Protein AF-A0A946CKF4-F1 (afdb_monomer)

Mean predicted aligned error: 4.38 Å

pLDDT: mean 89.93, std 10.54, range [51.62, 96.62]

Secondary structure (DSSP, 8-state):
---PPPP-STTTT---PPP---STTSHHHHHHHHHHTTT--

Foldseek 3Di:
DPPQQAAAQPQAPPEDDQPDCPDCPDPSNVVVRNNVSNRYD

Structure (mmCIF, N/CA/C/O backbone):
data_AF-A0A946CKF4-F1
#
_entry.id   AF-A0A946CKF4-F1
#
loop_
_atom_site.group_PDB
_atom_site.id
_atom_site.type_symbol
_atom_site.label_atom_id
_atom_site.label_alt_id
_atom_site.label_comp_id
_atom_site.label_asym_id
_atom_site.label_entity_id
_atom_site.label_seq_id
_atom_site.pdbx_PDB_ins_code
_atom_site.Cartn_x
_atom_site.Cartn_y
_atom_site.Cartn_z
_atom_site.occupancy
_atom_site.B_iso_or_equiv
_ato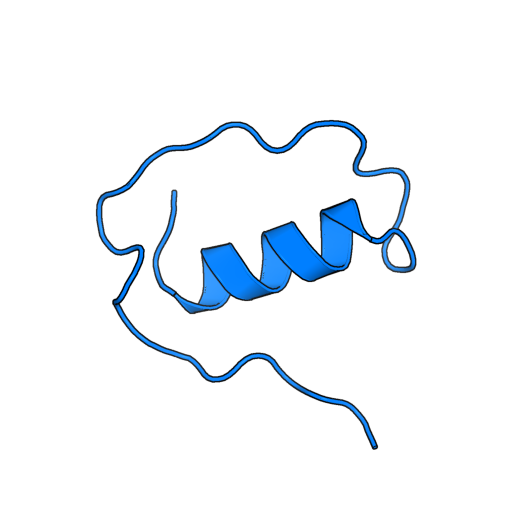m_site.auth_seq_id
_atom_site.auth_comp_id
_atom_site.auth_asym_id
_atom_site.auth_atom_id
_atom_site.pdbx_PDB_model_num
ATOM 1 N N . MET A 1 1 ? 13.698 -15.345 2.939 1.00 51.62 1 MET A N 1
ATOM 2 C CA . MET A 1 1 ? 13.296 -14.686 4.201 1.00 51.62 1 MET A CA 1
ATOM 3 C C . MET A 1 1 ? 12.269 -13.643 3.817 1.00 51.62 1 MET A C 1
ATOM 5 O O . MET A 1 1 ? 12.621 -12.495 3.578 1.00 51.62 1 MET A O 1
ATOM 9 N N . ASP A 1 2 ? 11.02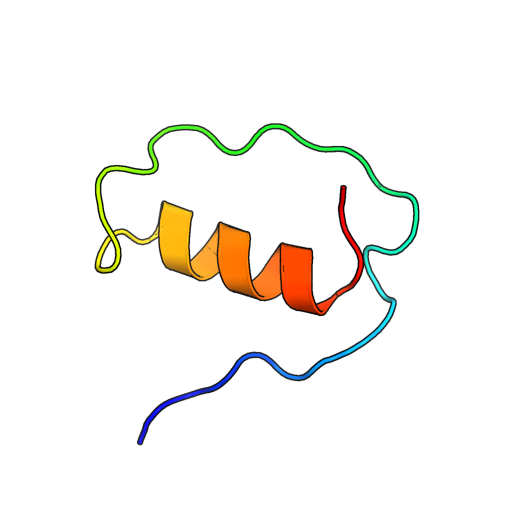5 -14.069 3.632 1.00 60.03 2 ASP A N 1
ATOM 10 C CA . ASP A 1 2 ? 9.972 -13.195 3.123 1.00 60.03 2 ASP A CA 1
ATOM 11 C C . ASP A 1 2 ? 9.469 -12.334 4.284 1.00 60.03 2 ASP A C 1
ATOM 13 O O . ASP A 1 2 ? 8.683 -12.780 5.118 1.00 60.03 2 ASP A O 1
ATOM 17 N N . GLY A 1 3 ? 10.014 -11.119 4.391 1.00 65.31 3 GLY A N 1
ATOM 18 C CA . GLY A 1 3 ? 9.621 -10.113 5.377 1.00 65.31 3 GLY A CA 1
ATOM 19 C C . GLY A 1 3 ? 8.183 -9.658 5.137 1.00 65.31 3 GLY A C 1
ATOM 20 O O . GLY A 1 3 ? 7.936 -8.648 4.475 1.00 65.31 3 GLY A O 1
ATOM 21 N N . GLN A 1 4 ? 7.226 -10.437 5.634 1.00 68.19 4 GLN A N 1
ATOM 22 C CA . GLN A 1 4 ? 5.822 -10.051 5.698 1.00 68.19 4 GLN A CA 1
ATOM 23 C C . GLN A 1 4 ? 5.693 -8.814 6.599 1.00 68.19 4 GLN A C 1
ATOM 25 O O . GLN A 1 4 ? 6.258 -8.809 7.697 1.00 68.19 4 GLN A O 1
ATOM 30 N N . PRO A 1 5 ? 4.991 -7.753 6.161 1.00 73.88 5 PRO A N 1
ATOM 31 C CA . PRO A 1 5 ? 4.807 -6.574 6.991 1.00 73.88 5 PRO A CA 1
ATOM 32 C C . PRO A 1 5 ? 4.036 -6.963 8.254 1.00 73.88 5 PRO A C 1
ATOM 34 O O . PRO A 1 5 ? 2.987 -7.601 8.179 1.00 73.88 5 PRO A O 1
ATOM 37 N N . ALA A 1 6 ? 4.566 -6.581 9.416 1.00 78.69 6 ALA A N 1
ATOM 38 C CA . ALA A 1 6 ? 3.880 -6.773 10.684 1.00 78.69 6 ALA A CA 1
ATOM 39 C C . ALA A 1 6 ? 2.541 -6.022 10.649 1.00 78.69 6 ALA A C 1
ATOM 41 O O . ALA A 1 6 ? 2.504 -4.818 10.377 1.00 78.69 6 ALA A O 1
ATOM 42 N N . THR A 1 7 ? 1.449 -6.743 10.889 1.00 85.75 7 THR A N 1
ATOM 43 C CA . THR A 1 7 ? 0.101 -6.175 10.919 1.00 85.75 7 THR A CA 1
ATOM 44 C C . THR A 1 7 ? -0.082 -5.334 12.181 1.00 85.75 7 THR A C 1
ATOM 46 O O . THR A 1 7 ? 0.325 -5.747 13.268 1.00 85.75 7 THR A O 1
ATOM 49 N N . GLY A 1 8 ? -0.678 -4.150 12.049 1.00 91.00 8 GLY A N 1
ATOM 50 C CA . GLY A 1 8 ? -0.873 -3.209 13.154 1.00 91.00 8 GLY A CA 1
ATOM 51 C C . GLY A 1 8 ? -1.906 -2.132 12.829 1.00 91.00 8 GLY A C 1
ATOM 52 O O . GLY A 1 8 ? -2.617 -2.230 11.834 1.00 91.00 8 GLY A O 1
ATOM 53 N N . SER A 1 9 ? -2.006 -1.110 13.678 1.00 94.25 9 SER A N 1
ATOM 54 C CA . SER A 1 9 ? -2.988 -0.022 13.542 1.00 94.25 9 SER A CA 1
ATOM 55 C C . SER A 1 9 ? -2.361 1.373 13.495 1.00 94.25 9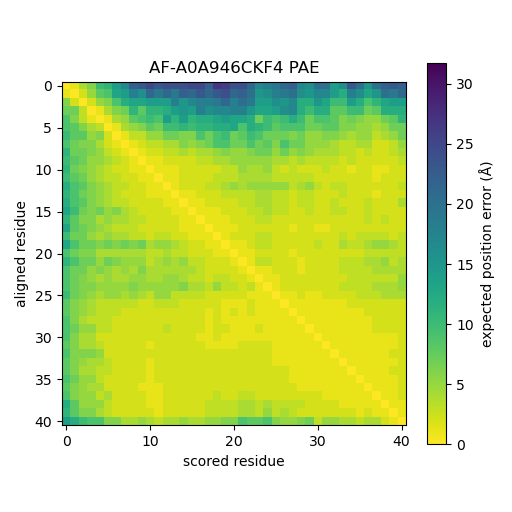 SER A C 1
ATOM 57 O O . SER A 1 9 ? -3.065 2.370 13.653 1.00 94.25 9 SER A O 1
ATOM 59 N N . LEU A 1 10 ? -1.046 1.480 13.263 1.00 94.88 10 LEU A N 1
ATOM 60 C CA . LEU A 1 10 ? -0.346 2.772 13.259 1.00 94.88 10 LEU A CA 1
ATOM 61 C C . LEU A 1 10 ? -0.918 3.749 12.218 1.00 94.88 10 LEU A C 1
ATOM 63 O O . LEU A 1 10 ? -0.922 4.964 12.430 1.00 94.88 10 LEU A O 1
ATOM 67 N N . MET A 1 11 ? -1.397 3.214 11.094 1.00 96.62 11 MET A N 1
ATOM 68 C CA . MET A 1 11 ? -1.931 3.988 9.977 1.00 96.62 11 MET A CA 1
ATOM 69 C C . MET A 1 11 ? -3.462 3.952 9.907 1.00 96.62 11 MET A C 1
ATOM 71 O O . MET A 1 11 ? -4.035 4.476 8.954 1.00 96.62 11 MET A O 1
ATOM 75 N N . ALA A 1 12 ? -4.128 3.409 10.931 1.00 95.00 12 ALA A N 1
ATOM 76 C CA . ALA A 1 12 ? -5.581 3.351 11.004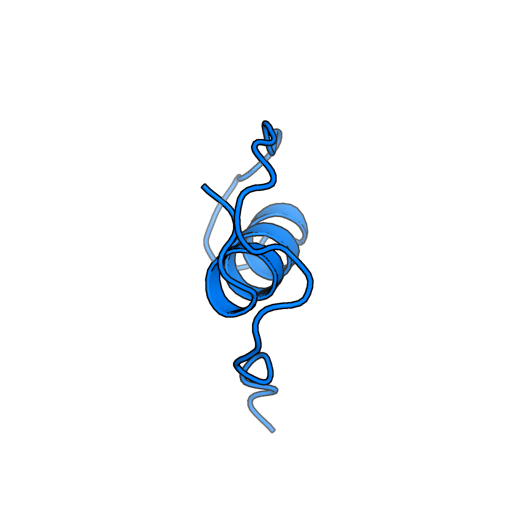 1.00 95.00 12 ALA A CA 1
ATOM 77 C C . ALA A 1 12 ? -6.209 4.747 10.857 1.00 95.00 12 ALA A C 1
ATOM 79 O O . ALA A 1 12 ? -5.844 5.693 11.559 1.00 95.00 12 ALA A O 1
ATOM 80 N N . GLY A 1 13 ? -7.155 4.872 9.922 1.00 93.75 13 GLY A N 1
ATOM 81 C CA . GLY A 1 13 ? -7.880 6.118 9.653 1.00 93.75 13 GLY A CA 1
ATOM 82 C C . GLY A 1 13 ? -7.072 7.194 8.917 1.00 93.75 13 GLY A C 1
ATOM 83 O O . GLY A 1 13 ? -7.580 8.300 8.721 1.00 93.75 13 GLY A O 1
ATOM 84 N N . LYS A 1 14 ? -5.831 6.906 8.500 1.00 95.19 14 LYS A N 1
ATOM 85 C CA . LYS A 1 14 ? -5.034 7.806 7.658 1.00 95.19 14 LYS A CA 1
ATOM 86 C C . LYS A 1 14 ? -5.236 7.442 6.193 1.00 95.19 14 LYS A C 1
ATOM 88 O O . LYS A 1 14 ? -5.020 6.294 5.815 1.00 95.19 14 LYS A O 1
ATOM 93 N N . ARG A 1 15 ? -5.587 8.449 5.390 1.00 95.44 15 ARG A N 1
ATOM 94 C CA . ARG A 1 15 ? -5.731 8.322 3.940 1.00 95.44 15 ARG A CA 1
ATOM 95 C C . ARG A 1 15 ? -4.567 8.939 3.196 1.00 95.44 15 ARG A C 1
ATOM 97 O O . ARG A 1 15 ? -4.147 10.048 3.535 1.00 95.44 15 ARG A O 1
ATOM 104 N N . GLY A 1 16 ? -4.054 8.237 2.191 1.00 93.31 16 GLY A N 1
ATOM 105 C CA . GLY A 1 16 ? -2.885 8.684 1.439 1.00 93.31 16 GLY A CA 1
ATOM 106 C C . GLY A 1 16 ? -2.818 8.115 0.028 1.00 93.31 16 GLY A C 1
ATOM 107 O O . GLY A 1 16 ? -3.227 6.991 -0.225 1.00 93.31 16 GLY A O 1
ATOM 108 N N . LEU A 1 17 ? -2.263 8.900 -0.895 1.00 95.81 17 LEU A N 1
ATOM 109 C CA . LEU A 1 17 ? -2.044 8.486 -2.277 1.00 95.81 17 LEU A CA 1
ATOM 110 C C . LEU A 1 17 ? -0.607 7.989 -2.452 1.00 95.81 17 LEU A C 1
ATOM 112 O O . LEU A 1 17 ? 0.345 8.736 -2.224 1.00 95.81 17 LEU A O 1
ATOM 116 N N . ILE A 1 18 ? -0.453 6.743 -2.896 1.00 94.69 18 ILE A N 1
ATOM 117 C CA . ILE A 1 18 ? 0.846 6.160 -3.238 1.00 94.69 18 ILE A CA 1
ATOM 118 C C . ILE A 1 18 ? 0.965 6.125 -4.759 1.00 94.69 18 ILE A C 1
ATOM 120 O O . ILE A 1 18 ? 0.191 5.462 -5.442 1.00 94.69 18 ILE A O 1
ATOM 124 N N . MET A 1 19 ? 1.948 6.852 -5.286 1.00 96.25 19 MET A N 1
ATOM 125 C CA . MET A 1 19 ? 2.221 6.951 -6.721 1.00 96.25 19 MET A CA 1
ATOM 126 C C . MET A 1 19 ? 3.423 6.089 -7.110 1.00 96.25 19 MET A C 1
ATOM 128 O O . MET A 1 19 ? 4.265 5.760 -6.276 1.00 96.25 19 MET A O 1
ATOM 132 N N . GLY A 1 20 ? 3.533 5.757 -8.399 1.00 94.94 20 GLY A N 1
ATOM 133 C CA . GLY A 1 20 ? 4.695 5.028 -8.919 1.00 94.94 20 GLY A CA 1
ATOM 134 C C . GLY A 1 20 ? 4.703 3.533 -8.588 1.00 94.94 20 GLY A C 1
ATOM 135 O O . GLY A 1 20 ? 5.764 2.911 -8.596 1.00 94.94 20 GLY A O 1
ATOM 136 N N . VAL A 1 21 ? 3.536 2.943 -8.309 1.00 94.62 21 VAL A N 1
ATOM 137 C CA . VAL A 1 21 ? 3.373 1.486 -8.216 1.00 94.62 21 VAL A CA 1
ATOM 138 C C . VAL A 1 21 ? 3.466 0.901 -9.622 1.00 94.62 21 VAL A C 1
ATOM 140 O O . VAL A 1 21 ? 2.510 0.943 -10.390 1.00 94.62 21 VAL A O 1
ATOM 143 N N . ALA A 1 22 ? 4.652 0.406 -9.972 1.00 95.44 22 ALA A N 1
ATOM 144 C CA . ALA A 1 22 ? 4.911 -0.139 -11.303 1.00 95.44 22 ALA A CA 1
ATOM 145 C C . ALA A 1 22 ? 4.564 -1.634 -11.411 1.00 95.44 22 ALA A C 1
ATOM 147 O O . ALA A 1 22 ? 4.126 -2.084 -12.464 1.00 95.44 22 ALA A O 1
ATOM 148 N N . ASN A 1 23 ? 4.812 -2.406 -10.348 1.00 93.38 23 ASN A N 1
ATOM 149 C CA . ASN A 1 23 ? 4.563 -3.850 -10.245 1.00 93.38 23 ASN A CA 1
ATOM 150 C C . ASN A 1 23 ? 4.822 -4.343 -8.805 1.00 93.38 23 ASN A C 1
ATOM 152 O O . ASN A 1 23 ? 5.299 -3.575 -7.963 1.00 93.38 23 ASN A O 1
ATOM 156 N N . ASP A 1 24 ? 4.603 -5.636 -8.556 1.00 93.62 24 ASP A N 1
A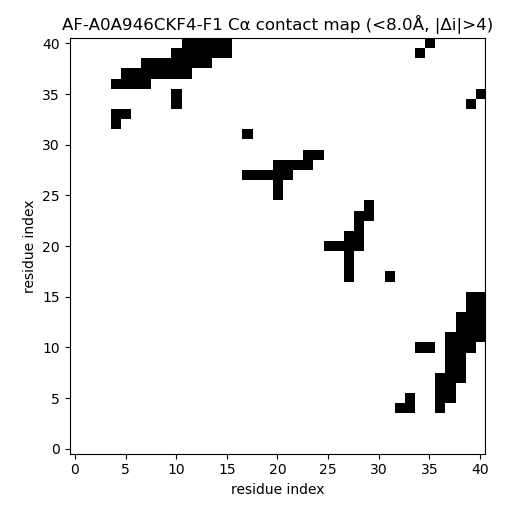TOM 157 C CA . ASP A 1 24 ? 4.754 -6.284 -7.242 1.00 93.62 24 ASP A CA 1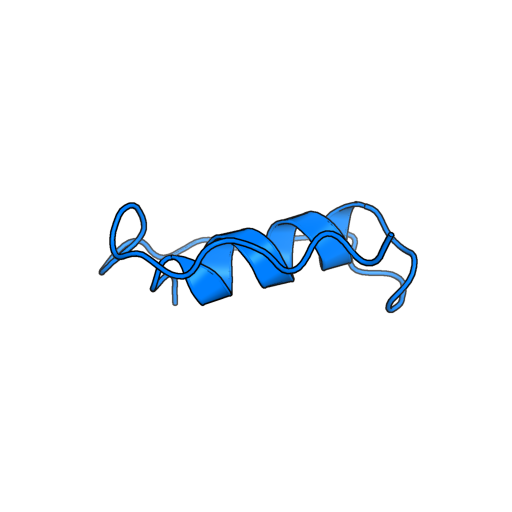
ATOM 158 C C . ASP A 1 24 ? 6.205 -6.382 -6.725 1.00 93.62 24 ASP A C 1
ATOM 160 O O . ASP A 1 24 ? 6.450 -6.801 -5.593 1.00 93.62 24 ASP A O 1
ATOM 164 N N . HIS A 1 25 ? 7.182 -6.002 -7.549 1.00 92.75 25 HIS A N 1
ATOM 165 C CA . HIS A 1 25 ? 8.594 -5.875 -7.179 1.00 92.75 25 HIS A CA 1
ATOM 166 C C . HIS A 1 25 ? 9.028 -4.417 -6.976 1.00 92.75 25 HIS A C 1
ATOM 168 O O . HIS A 1 25 ? 10.161 -4.156 -6.572 1.00 92.75 25 HIS A O 1
ATOM 174 N N . SER A 1 26 ? 8.152 -3.448 -7.254 1.00 94.75 26 SER A N 1
ATOM 175 C CA . SER A 1 26 ? 8.470 -2.034 -7.082 1.00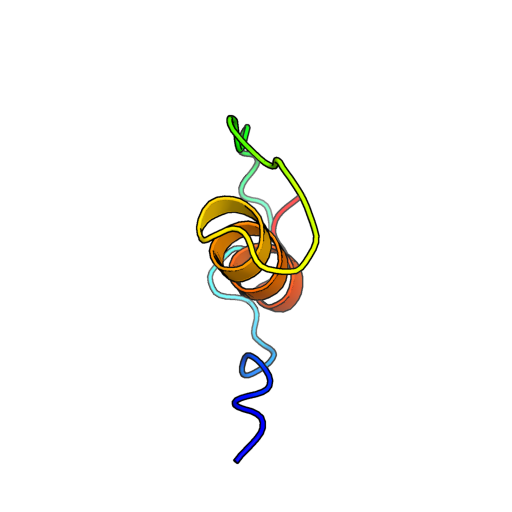 94.75 26 SER A CA 1
ATOM 176 C C . SER A 1 26 ? 8.544 -1.650 -5.602 1.00 94.75 26 SER A C 1
ATOM 178 O O . SER A 1 26 ? 7.830 -2.184 -4.752 1.00 94.75 26 SER A O 1
ATOM 180 N N . ILE A 1 27 ? 9.382 -0.663 -5.283 1.00 94.12 27 ILE A N 1
ATOM 181 C CA . ILE A 1 27 ? 9.495 -0.138 -3.913 1.00 94.12 27 ILE A CA 1
ATOM 182 C C . ILE A 1 27 ? 8.151 0.440 -3.452 1.00 94.12 27 ILE A C 1
ATOM 184 O O . ILE A 1 27 ? 7.730 0.204 -2.321 1.00 94.12 27 ILE A O 1
ATOM 188 N N . ALA A 1 28 ? 7.450 1.148 -4.343 1.00 96.19 28 ALA A N 1
ATOM 189 C CA . ALA A 1 28 ? 6.135 1.713 -4.062 1.00 96.19 28 ALA A CA 1
ATOM 190 C C . ALA A 1 28 ? 5.107 0.634 -3.679 1.00 96.19 28 ALA A C 1
ATOM 192 O O . ALA A 1 28 ? 4.312 0.857 -2.770 1.00 96.19 28 ALA A O 1
ATOM 193 N N . TRP A 1 29 ? 5.163 -0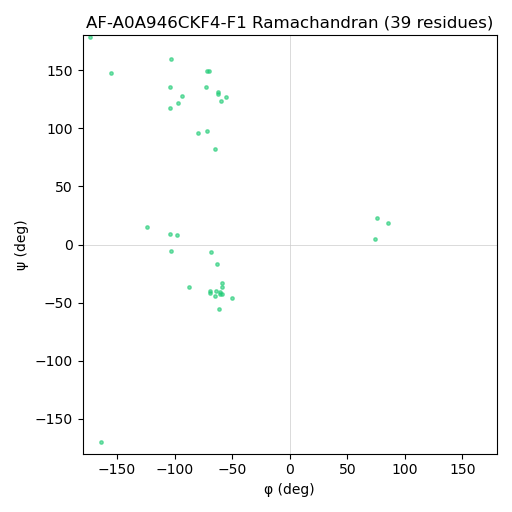.552 -4.296 1.00 94.75 29 TRP A N 1
ATOM 194 C CA . TRP A 1 29 ? 4.333 -1.693 -3.900 1.00 94.75 29 TRP A CA 1
ATOM 195 C C . TRP A 1 29 ? 4.663 -2.206 -2.496 1.00 94.75 29 TRP A C 1
ATOM 197 O O . TRP A 1 29 ? 3.763 -2.437 -1.688 1.00 94.75 29 TRP A O 1
ATOM 207 N N . GLY A 1 30 ? 5.954 -2.342 -2.176 1.00 94.19 30 GLY A N 1
ATOM 208 C CA . GLY A 1 30 ? 6.393 -2.735 -0.835 1.00 94.19 30 GLY A CA 1
ATOM 209 C C . GLY A 1 30 ? 5.901 -1.765 0.242 1.00 94.19 30 GLY A C 1
ATOM 210 O O . GLY A 1 30 ? 5.396 -2.200 1.278 1.00 94.19 30 GLY A O 1
ATOM 211 N N . ILE A 1 31 ? 5.978 -0.458 -0.040 1.00 94.25 31 ILE A N 1
ATOM 212 C CA . ILE A 1 31 ? 5.421 0.589 0.822 1.00 94.25 31 ILE A CA 1
ATOM 213 C C . ILE A 1 31 ? 3.910 0.397 0.940 1.00 94.25 31 ILE A C 1
ATOM 215 O O . ILE A 1 31 ? 3.442 0.207 2.056 1.00 94.25 31 ILE A O 1
ATOM 219 N N . ALA A 1 32 ? 3.171 0.352 -0.176 1.00 94.81 32 ALA A N 1
ATOM 220 C CA . ALA A 1 32 ? 1.714 0.190 -0.199 1.00 94.81 32 ALA A CA 1
ATOM 221 C C . ALA A 1 32 ? 1.232 -0.985 0.658 1.00 94.81 32 ALA A C 1
ATOM 223 O O . ALA A 1 32 ? 0.342 -0.822 1.492 1.00 94.81 32 ALA A O 1
ATOM 224 N N . ARG A 1 33 ? 1.886 -2.143 0.532 1.00 94.06 33 ARG A N 1
ATOM 225 C CA . ARG A 1 33 ? 1.563 -3.335 1.319 1.00 94.06 33 ARG A CA 1
ATOM 226 C C . ARG A 1 33 ? 1.807 -3.136 2.816 1.00 94.06 33 ARG A C 1
ATOM 228 O O . ARG A 1 33 ? 1.008 -3.595 3.627 1.00 94.06 33 ARG A O 1
ATOM 235 N N . ALA A 1 34 ? 2.889 -2.458 3.194 1.00 94.25 34 ALA A N 1
ATOM 236 C CA . ALA A 1 34 ? 3.193 -2.173 4.594 1.00 94.25 34 ALA A CA 1
ATOM 237 C C . ALA A 1 34 ? 2.211 -1.167 5.213 1.00 94.25 34 ALA A C 1
ATOM 239 O O . ALA A 1 34 ? 1.782 -1.366 6.348 1.00 94.25 34 ALA A O 1
ATOM 240 N N . VAL A 1 35 ? 1.816 -0.121 4.476 1.00 94.31 35 VAL A N 1
ATOM 241 C CA . VAL A 1 35 ? 0.835 0.862 4.974 1.00 94.31 35 VAL A CA 1
ATOM 242 C C . VAL A 1 35 ? -0.561 0.251 5.079 1.00 94.31 35 VAL A C 1
ATOM 244 O O . VAL A 1 35 ? -1.234 0.448 6.089 1.00 94.31 35 VAL A O 1
ATOM 247 N N . ALA A 1 36 ? -0.967 -0.551 4.091 1.00 93.44 36 ALA A N 1
ATOM 248 C CA . ALA A 1 36 ? -2.231 -1.287 4.121 1.00 93.44 36 ALA A CA 1
ATOM 249 C C . ALA A 1 36 ? -2.288 -2.270 5.304 1.00 93.44 36 ALA A C 1
ATOM 251 O O . ALA A 1 36 ? -3.279 -2.317 6.029 1.00 93.44 36 ALA A O 1
ATOM 252 N N . ALA A 1 37 ? -1.193 -2.990 5.583 1.00 94.88 37 ALA A N 1
ATOM 253 C CA . ALA A 1 37 ? -1.085 -3.864 6.757 1.00 94.88 37 ALA A CA 1
ATOM 254 C C . ALA A 1 37 ? -1.174 -3.111 8.102 1.00 94.88 37 ALA A C 1
ATOM 256 O O . ALA A 1 37 ? -1.400 -3.732 9.140 1.00 94.88 37 ALA A O 1
ATOM 257 N N . GLN A 1 38 ? -0.999 -1.786 8.091 1.00 95.44 38 GLN A N 1
ATOM 258 C CA . GLN A 1 38 ? -1.132 -0.905 9.253 1.00 95.44 38 GLN A CA 1
ATOM 259 C C . GLN A 1 38 ? -2.502 -0.200 9.328 1.00 95.44 38 GLN A C 1
ATOM 261 O O . GLN A 1 38 ? -2.682 0.682 10.173 1.00 95.44 38 GLN A O 1
ATOM 266 N N . GLY A 1 39 ? -3.455 -0.567 8.461 1.00 92.25 39 GLY A N 1
ATOM 267 C CA . GLY A 1 39 ? -4.830 -0.056 8.469 1.00 92.25 39 GLY A CA 1
ATOM 268 C C . GLY A 1 39 ? -5.050 1.259 7.714 1.00 92.25 39 GLY A C 1
ATOM 269 O O . GLY A 1 39 ? -6.041 1.938 7.981 1.00 92.25 39 GLY A O 1
ATOM 270 N N . ALA A 1 40 ? -4.132 1.637 6.819 1.00 93.56 40 ALA A N 1
ATOM 271 C CA . ALA A 1 40 ? -4.328 2.776 5.919 1.00 93.56 40 ALA A CA 1
ATOM 272 C C . ALA A 1 40 ? -5.391 2.481 4.846 1.00 93.56 40 ALA A C 1
ATOM 274 O O . ALA A 1 40 ? -5.512 1.333 4.413 1.00 93.56 40 ALA A O 1
ATOM 275 N N . ASP A 1 41 ? -6.092 3.531 4.405 1.00 87.62 41 ASP A N 1
ATOM 276 C CA . ASP A 1 41 ? -7.133 3.512 3.356 1.00 87.62 41 ASP A CA 1
ATOM 277 C C . ASP A 1 41 ? -6.776 4.447 2.188 1.00 87.62 41 ASP A C 1
ATOM 279 O O . ASP A 1 41 ? -6.320 5.586 2.451 1.00 87.62 41 ASP A O 1
#

Sequence (41 aa):
MDGQPATGSLMAGKRGLIMGVANDHSIAWGIARAVAAQGAD

Radius of gyration: 10.41 Å; Cα contacts (8 Å, |Δi|>4): 50; chains: 1; bounding box: 21×23×25 Å

Solvent-accessible surface area (backbone atoms only — not comparable to full-atom values): 2551 Å² total; per-residue (Å²): 134,84,82,71,64,76,72,51,63,90,33,51,87,43,72,73,90,84,70,77,63,79,45,94,84,29,68,41,33,54,49,52,53,39,43,45,38,12,43,34,88

=== Feature glossary ===
Key to the feature types in this record:

— What the protein is —

Primary structure: the covalent order of the twenty standard amino acids along the backbone. Two proteins with the same sequence will (almost always) fold to the same structure; two with 30% identity often share a fold but not the details.

Database cross-references. InterPro integrates a dozen domain/family signature databases into unified entries with residue-range hits. GO terms attach function/process/location labels with evidence codes. CATH codes position the fold in a four-level structural taxonomy. Organism is the NCBI-taxonomy species name.

— Where its atoms are —

The mmCIF block holds the 3D Cartesian coordinates of each backbone atom (N, Cα, C, O) in ångströms. mmCIF is the PDB's canonical archive format — a tagged-loop text representation of the atomic model.

Six rendered views show the 3D structure from the faces of a cube — i.e. along ±x, ±y, ±z. Rendering representation is drawn randomly per protein from cartoon (secondary-structure ribbons), sticks (backbone bonds), or molecular surface; coloring is either N→C rainbow (blue at the N-terminus through red at the C-terminus) or one color per chain.

— Local backbone conformation —

DSSP 8-state secondary structure assigns each residue one of H (α-helix), G (3₁₀-helix), I (π-helix), E (extended β-strand), B (isolated β-bridge), T (hydrogen-bonded turn), S (bend), or '-' (coil). The assignment is computed from backbone hydrogen-bond geometry via the Kabsch–Sander algorithm.

P-SEA three-state annotation labels each residue as helix, strand, or coil based purely on the geometry of the Cα trace. It serves as a fallback when the full backbone (and thus DSSP) is unavailable.

The φ/ψ torsion pair specifies the backbone conformation at each residue. φ rotates about the N–Cα bond, ψ about the Cα–C bond. Steric clashes forbid most of the (φ, ψ) plane — the allowed regions (α-helix basin, β-sheet basin, left-handed helix) are the Ramachandran-allowed regions.

— Global shape and packing —

The geometric summary reports three shape descriptors. Rg (radius of gyration) measures how spread out the Cα atoms are about their centre of mass; compa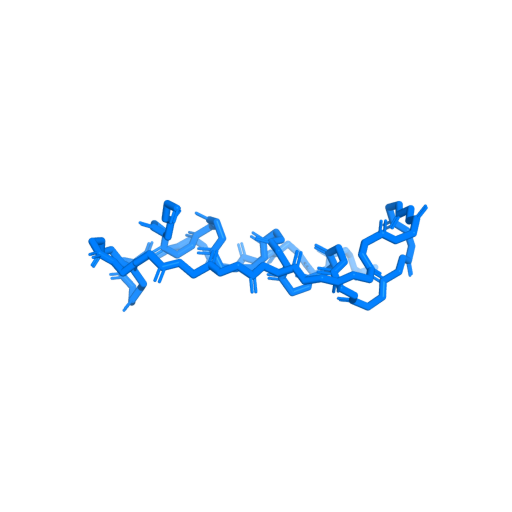ct globular proteins have small Rg, elongated or unfolded ones large. Cα contacts (<8 Å, |i−j|>4) count long-range residue pairs in spatial proximity — high for tightly packed folds, near zero for rods or random coil. The bounding-box extents give the protein's footprint along x, y, z in Å.

Accessible surface area quantifies burial. A residue with SASA near zero is packed into the hydrophobic core; one with SASA >100 Å² sits on the surface. Computed here via the Shrake–Rupley numerical algorithm with a 1.4 Å probe.

Plot images: a contact map (which residues are close in 3D, as an N×N binary image), a Ramachandran scatter (backbone torsion angles, revealing secondary-structure composition at a glance), and — for AlphaFold structures — a PAE heatmap (pairwise prediction confidence).

— Structural neighborhood —

The Foldseek 3Di string encodes local tertiary geometry as a 20-letter alphabet — one character per residue — derived from the relative positions of nearby Cα atoms. Unlike the amino-acid sequence, 3Di is a direct function of the 3D structure, so two proteins with the same fold have similar 3Di strings even at low sequence identity.

Nearest PDB neighbors are the top structural matches found by Foldseek when searching this structure against the entire Protein Data Bank. Each hit reports a TM-score (0 to 1; >0.5 almost always implies the same fold) and an E-value. These are *structural* homologs — they may share no detectable sequence similarity.

— Confidence and disorder —

For AlphaFold models, the B-factor field carries pLDDT — the model's own estimate of local accuracy on a 0–100 scale. Regions with pLDDT<50 should be treated as essentially unmodeled; they often correspond to intrinsically disordered segments.

B-factor (Debye–Waller factor) reflects atomic displacement in the crystal lattice. It is an experimental observable (units Å²), not a prediction; low values mean the atom is pinned down, high values mean it moves or is heterogeneous across the crystal.

Predicted aligned error is AlphaFold's pairwise confidence. Unlike pLDDT (per-residue), PAE is per-residue-pair and captures whether two parts of the structure are correctly placed relative to each other. Units are ångströms of expected positional error.